Protein AF-A0A915LWW1-F1 (afdb_monomer)

pLDDT: mean 77.52, std 19.39, range [26.08, 96.0]

Mean predicted aligned error: 10.16 Å

Structure (mmCIF, N/CA/C/O backbone):
data_AF-A0A915LWW1-F1
#
_entry.id   AF-A0A915LWW1-F1
#
loop_
_atom_site.group_PDB
_atom_site.id
_atom_site.type_symbol
_atom_site.label_atom_id
_atom_site.label_alt_id
_atom_site.label_comp_id
_atom_site.label_asym_id
_atom_site.label_entity_id
_atom_site.label_seq_id
_atom_site.pdbx_PDB_ins_code
_atom_site.Cartn_x
_atom_site.Cartn_y
_atom_site.Cartn_z
_atom_site.occupancy
_atom_site.B_iso_or_equiv
_atom_site.auth_seq_id
_atom_site.auth_comp_id
_atom_site.auth_asym_id
_atom_site.auth_atom_id
_atom_site.pdbx_PDB_model_num
ATOM 1 N N . MET A 1 1 ? -1.089 -20.521 16.743 1.00 33.44 1 MET A N 1
ATOM 2 C CA . MET A 1 1 ? -0.998 -19.462 17.767 1.00 33.44 1 MET A CA 1
ATOM 3 C C . MET A 1 1 ? -1.539 -18.206 17.113 1.00 33.44 1 MET A C 1
ATOM 5 O O . MET A 1 1 ? -0.898 -17.699 16.207 1.00 33.44 1 MET A O 1
ATOM 9 N N . VAL A 1 2 ? -2.780 -17.829 17.418 1.00 28.39 2 VAL A N 1
ATOM 10 C CA . VAL A 1 2 ? -3.423 -16.658 16.800 1.00 28.39 2 VAL A CA 1
ATOM 11 C C . VAL A 1 2 ? -2.818 -15.419 17.468 1.00 28.39 2 VAL A C 1
ATOM 13 O O . VAL A 1 2 ? -2.849 -15.368 18.699 1.00 28.39 2 VAL A O 1
ATOM 16 N N . PRO A 1 3 ? -2.210 -14.471 16.736 1.00 30.09 3 PRO A N 1
ATOM 17 C CA . PRO A 1 3 ? -1.713 -13.249 17.350 1.00 30.09 3 PRO A CA 1
ATOM 18 C C . PRO A 1 3 ? -2.908 -12.459 17.894 1.00 30.09 3 PRO A C 1
ATOM 20 O O . PRO A 1 3 ? -3.829 -12.104 17.164 1.00 30.09 3 PRO A O 1
ATOM 23 N N . THR A 1 4 ? -2.923 -12.234 19.204 1.00 26.08 4 THR A N 1
ATOM 24 C CA . THR A 1 4 ? -3.886 -11.362 19.879 1.00 26.08 4 THR A CA 1
ATOM 25 C C . THR A 1 4 ? -3.586 -9.915 19.498 1.00 26.08 4 THR A C 1
ATOM 27 O O . THR A 1 4 ? -2.636 -9.329 20.013 1.00 26.08 4 THR A O 1
ATOM 30 N N . SER A 1 5 ? -4.371 -9.335 18.590 1.00 29.48 5 SER A N 1
ATOM 31 C CA . SER A 1 5 ? -4.323 -7.907 18.269 1.00 29.48 5 SER A CA 1
ATOM 32 C C . SER A 1 5 ? -4.983 -7.107 19.397 1.00 29.48 5 SER A C 1
ATOM 34 O O . SER A 1 5 ? -6.207 -7.086 19.522 1.00 29.48 5 SER A O 1
ATOM 36 N N . SER A 1 6 ? -4.178 -6.480 20.251 1.00 30.23 6 SER A N 1
ATOM 37 C CA . SER A 1 6 ? -4.642 -5.535 21.266 1.00 30.23 6 SER A CA 1
ATOM 38 C C . SER A 1 6 ? -4.886 -4.163 20.633 1.00 30.23 6 SER A C 1
ATOM 40 O O . SER A 1 6 ? -3.951 -3.477 20.228 1.00 30.23 6 SER A O 1
ATOM 42 N N . ILE A 1 7 ? -6.153 -3.750 20.568 1.00 38.62 7 ILE A N 1
ATOM 43 C CA . ILE A 1 7 ? -6.534 -2.368 20.260 1.00 38.62 7 ILE A CA 1
ATOM 44 C C . ILE A 1 7 ? -6.311 -1.565 21.548 1.00 38.62 7 ILE A C 1
ATOM 46 O O . ILE A 1 7 ? -7.071 -1.699 22.505 1.00 38.62 7 ILE A O 1
ATOM 50 N N . ALA A 1 8 ? -5.222 -0.801 21.617 1.00 38.81 8 ALA A N 1
ATOM 51 C CA . ALA A 1 8 ? -4.915 0.055 22.760 1.00 38.81 8 ALA A CA 1
ATOM 52 C C . ALA A 1 8 ? -5.380 1.490 22.470 1.00 38.81 8 ALA A C 1
ATOM 54 O O . ALA A 1 8 ? -4.883 2.116 21.536 1.00 38.81 8 ALA A O 1
ATOM 55 N N . ALA A 1 9 ? -6.313 2.006 23.273 1.00 38.91 9 ALA A N 1
ATOM 56 C CA . ALA A 1 9 ? -6.675 3.421 23.272 1.00 38.91 9 ALA A CA 1
ATOM 57 C C . ALA A 1 9 ? -5.633 4.227 24.083 1.00 38.91 9 ALA A C 1
ATOM 59 O O . ALA A 1 9 ? -5.306 3.836 25.205 1.00 38.91 9 ALA A O 1
ATOM 60 N N . ASN A 1 10 ? -5.067 5.309 23.532 1.00 43.41 10 ASN A N 1
ATOM 61 C CA . ASN A 1 10 ? -4.134 6.198 24.249 1.00 43.41 10 ASN A CA 1
ATOM 62 C C . ASN A 1 10 ? -4.917 7.194 25.120 1.00 43.41 10 ASN A C 1
ATOM 64 O O . ASN A 1 10 ? -5.886 7.785 24.659 1.00 43.41 10 ASN A O 1
ATOM 68 N N . ASN A 1 11 ? -4.447 7.417 26.349 1.00 42.50 11 ASN A N 1
ATOM 69 C CA . ASN A 1 11 ? -5.034 8.319 27.344 1.00 42.50 11 ASN A CA 1
ATOM 70 C C . ASN A 1 11 ? -4.162 9.577 27.559 1.00 42.50 11 ASN A C 1
ATOM 72 O O . ASN A 1 11 ? -3.912 9.955 28.703 1.00 42.50 11 ASN A O 1
ATOM 76 N N . ASN A 1 12 ? -3.641 10.200 26.495 1.00 41.91 12 ASN A N 1
ATOM 77 C CA . ASN A 1 12 ? -2.804 11.401 26.623 1.00 41.91 12 ASN A CA 1
ATOM 78 C C . ASN A 1 12 ? -3.661 12.690 26.555 1.00 41.91 12 ASN A C 1
ATOM 80 O O . ASN A 1 12 ? -4.297 12.914 25.526 1.00 41.91 12 ASN A O 1
ATOM 84 N N . PRO A 1 13 ? -3.694 13.539 27.604 1.00 39.91 13 PRO A N 1
ATOM 85 C CA . PRO A 1 13 ? -4.627 14.671 27.722 1.00 39.91 13 PRO A CA 1
ATOM 86 C C . PRO A 1 13 ? -4.338 15.890 26.823 1.00 39.91 13 PRO A C 1
ATOM 88 O O . PRO A 1 13 ? -5.092 16.857 26.887 1.00 39.91 13 PRO A O 1
ATOM 91 N N . GLU A 1 14 ? -3.278 15.871 26.008 1.00 44.19 14 GLU A N 1
ATOM 92 C CA . GLU A 1 14 ? -2.860 17.015 25.170 1.00 44.19 14 GLU A CA 1
ATOM 93 C C . GLU A 1 14 ? -3.226 16.889 23.680 1.00 44.19 14 GLU A C 1
ATOM 95 O O . GLU A 1 14 ? -3.037 17.839 22.925 1.00 44.19 14 GLU A O 1
ATOM 100 N N . ASN A 1 15 ? -3.784 15.754 23.246 1.00 49.12 15 ASN A N 1
ATOM 101 C CA . ASN A 1 15 ? -4.353 15.637 21.903 1.00 49.12 15 ASN A CA 1
ATOM 102 C C . ASN A 1 15 ? -5.793 16.156 21.922 1.00 49.12 15 ASN A C 1
ATOM 104 O O . ASN A 1 15 ? -6.583 15.727 22.767 1.00 49.12 15 ASN A O 1
ATOM 108 N N . GLU A 1 16 ? -6.147 17.044 20.983 1.00 51.91 16 GLU A N 1
ATOM 109 C CA . GLU A 1 16 ? -7.550 17.294 20.637 1.00 51.91 16 GLU A CA 1
ATOM 110 C C . GLU A 1 16 ? -8.251 15.937 20.538 1.00 51.91 16 GLU A C 1
ATOM 112 O O . GLU A 1 16 ? -7.826 15.067 19.774 1.00 51.91 16 GLU A O 1
ATOM 117 N N . GLN A 1 17 ? -9.261 15.716 21.384 1.00 59.09 17 GLN A N 1
ATOM 118 C CA . GLN A 1 17 ? -10.021 14.474 21.357 1.00 59.09 17 GLN A CA 1
ATOM 119 C C . GLN A 1 17 ? -10.563 14.299 19.943 1.00 59.09 17 GLN A C 1
ATOM 121 O O . GLN A 1 17 ? -11.347 15.126 19.473 1.00 59.09 17 GLN A O 1
ATOM 126 N N . LEU A 1 18 ? -10.117 13.240 19.267 1.00 65.69 18 LEU A N 1
ATOM 127 C CA . LEU A 1 18 ? -10.650 12.873 17.967 1.00 65.69 18 LEU A CA 1
ATOM 128 C C . LEU A 1 18 ? -12.161 12.751 18.082 1.00 65.69 18 LEU A C 1
ATOM 130 O O . LEU A 1 18 ? -12.685 12.190 19.050 1.00 65.69 18 LEU A O 1
ATOM 134 N N . SER A 1 19 ? -12.875 13.272 17.089 1.00 78.50 19 SER A N 1
ATOM 135 C CA . SER A 1 19 ? -14.301 13.001 17.029 1.00 78.50 19 SER A CA 1
ATOM 136 C C . SER A 1 19 ? -14.507 11.493 16.847 1.00 78.50 19 SER A C 1
ATOM 138 O O . SER A 1 19 ? -13.698 10.817 16.209 1.00 78.50 19 SER A O 1
ATOM 140 N N . GLN A 1 20 ? -15.618 10.952 17.353 1.00 79.94 20 GLN A N 1
ATOM 141 C CA . GLN A 1 20 ? -15.955 9.535 17.146 1.00 79.94 20 GLN A CA 1
ATOM 142 C C . GLN A 1 20 ? -15.958 9.150 15.655 1.00 79.94 20 GLN A C 1
ATOM 144 O O . GLN A 1 20 ? -15.627 8.021 15.300 1.00 79.94 20 GLN A O 1
ATOM 149 N N . ASN A 1 21 ? -16.295 10.099 14.774 1.00 82.75 21 ASN A N 1
ATOM 150 C CA . ASN A 1 21 ? -16.263 9.896 13.328 1.00 82.75 21 ASN A CA 1
ATOM 151 C C . ASN A 1 21 ? -14.828 9.773 12.791 1.00 82.75 21 ASN A C 1
ATOM 153 O O . ASN A 1 21 ? -14.579 8.945 11.915 1.00 82.75 21 ASN A O 1
ATOM 157 N N . ASP A 1 22 ? -13.886 10.556 13.319 1.00 82.56 22 ASP A N 1
ATOM 158 C CA . ASP A 1 22 ? -12.477 10.484 12.922 1.00 82.56 22 ASP A CA 1
ATOM 159 C C . ASP A 1 22 ? -11.821 9.202 13.441 1.00 82.56 22 ASP A C 1
ATOM 161 O O . ASP A 1 22 ? -11.127 8.526 12.683 1.00 82.56 22 ASP A O 1
ATOM 165 N N . GLU A 1 23 ? -12.107 8.795 14.683 1.00 84.31 23 GLU A N 1
ATOM 166 C CA . GLU A 1 23 ? -11.645 7.507 15.223 1.00 84.31 23 GLU A CA 1
ATOM 167 C C . GLU A 1 23 ? -12.155 6.330 14.386 1.00 84.31 23 GLU A C 1
ATOM 169 O O . GLU A 1 23 ? -11.399 5.413 14.048 1.00 84.31 23 GLU A O 1
ATOM 174 N N . MET A 1 24 ? -13.436 6.361 14.011 1.00 87.25 24 MET A N 1
ATOM 175 C CA . MET A 1 24 ? -14.040 5.340 13.161 1.00 87.25 24 MET A CA 1
ATOM 176 C C . MET A 1 24 ? -13.382 5.313 11.780 1.00 87.25 24 MET A C 1
ATOM 178 O O . MET A 1 24 ? -13.051 4.237 11.280 1.00 87.25 24 MET A O 1
ATOM 182 N N . ARG A 1 25 ? -13.136 6.479 11.175 1.00 88.81 25 ARG A N 1
ATOM 183 C CA . ARG A 1 25 ? -12.458 6.562 9.879 1.00 88.81 25 ARG A CA 1
ATOM 184 C C . ARG A 1 25 ? -11.043 5.993 9.936 1.00 88.81 25 ARG A C 1
ATOM 186 O O . ARG A 1 25 ? -10.717 5.147 9.108 1.00 88.81 25 ARG A O 1
ATOM 193 N N . VAL A 1 26 ? -10.239 6.399 10.920 1.00 89.25 26 VAL A N 1
ATOM 194 C CA . VAL A 1 26 ? -8.880 5.868 11.124 1.00 89.25 26 VAL A CA 1
ATOM 195 C C . VAL A 1 26 ? -8.929 4.355 11.330 1.00 89.25 26 VAL A C 1
ATOM 197 O O . VAL A 1 26 ? -8.147 3.620 10.737 1.00 89.25 26 VAL A O 1
ATOM 200 N N . SER A 1 27 ? -9.908 3.858 12.088 1.00 90.38 27 SER A N 1
ATOM 201 C CA . SER A 1 27 ? -10.100 2.417 12.281 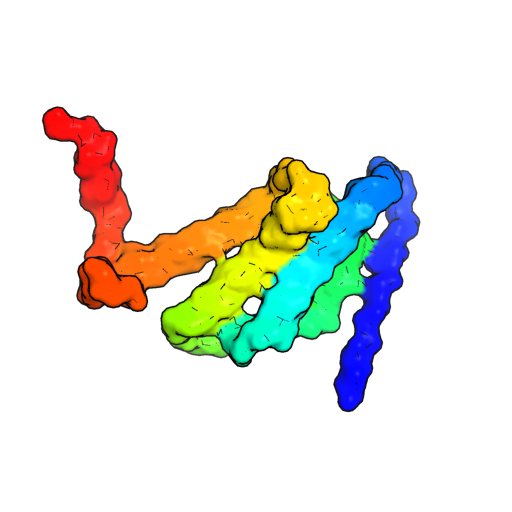1.00 90.38 27 SER A CA 1
ATOM 202 C C . SER A 1 27 ? -10.317 1.680 10.959 1.00 90.38 27 SER A C 1
ATOM 204 O O . SER A 1 27 ? -9.681 0.655 10.714 1.00 90.38 27 SER A O 1
ATOM 206 N N . TYR A 1 28 ? -11.183 2.200 10.086 1.00 92.50 28 TYR A N 1
ATOM 207 C CA . TYR A 1 28 ? -11.413 1.613 8.766 1.00 92.50 28 TYR A CA 1
ATOM 208 C C . TYR A 1 28 ? -10.179 1.694 7.867 1.00 92.50 28 TYR A C 1
ATOM 210 O O . TYR A 1 28 ? -9.878 0.726 7.168 1.00 92.50 28 TYR A O 1
ATOM 218 N N . HIS A 1 29 ? -9.454 2.809 7.918 1.00 92.38 29 HIS A N 1
ATOM 219 C CA . HIS A 1 29 ? -8.222 3.013 7.167 1.00 92.38 29 HIS A CA 1
ATOM 220 C C . HIS A 1 29 ? -7.166 1.954 7.525 1.00 92.38 29 HIS A C 1
ATOM 222 O O . HIS A 1 29 ? -6.694 1.216 6.658 1.00 92.38 29 HIS A O 1
ATOM 228 N N . GLU A 1 30 ? -6.874 1.791 8.817 1.00 92.44 30 GLU A N 1
ATOM 229 C CA . GLU A 1 30 ? -5.918 0.793 9.303 1.00 92.44 30 GLU A CA 1
ATOM 230 C C . GLU A 1 30 ? -6.378 -0.643 8.999 1.00 92.44 30 GLU A C 1
ATOM 232 O O . GLU A 1 30 ? -5.582 -1.491 8.590 1.00 92.44 30 GLU A O 1
ATOM 237 N N . CYS A 1 31 ? -7.684 -0.922 9.111 1.00 93.06 31 CYS A N 1
ATOM 238 C CA . CYS A 1 31 ? -8.247 -2.207 8.687 1.00 93.06 31 CYS A CA 1
ATOM 239 C C . CYS A 1 31 ? -8.000 -2.484 7.198 1.00 93.06 31 CYS A C 1
ATOM 241 O O . CYS A 1 31 ? -7.749 -3.633 6.832 1.00 93.06 31 CYS A O 1
ATOM 243 N N . GLY A 1 32 ? -8.052 -1.460 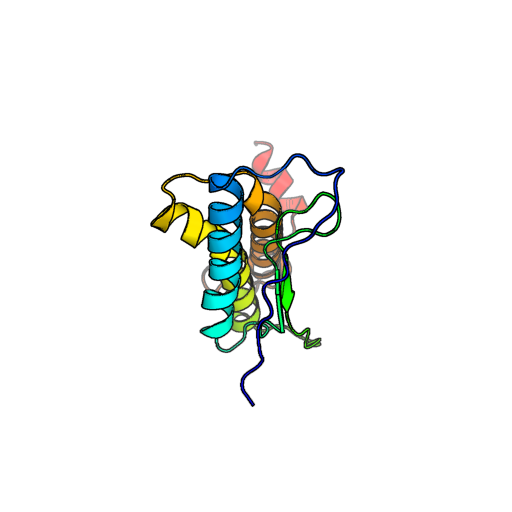6.343 1.00 94.00 32 GLY A N 1
ATOM 244 C CA . GLY A 1 32 ? -7.794 -1.584 4.911 1.00 94.00 32 GLY A CA 1
ATOM 245 C C . GLY A 1 32 ? -6.392 -2.105 4.619 1.00 94.00 32 GLY A C 1
ATOM 246 O O . GLY A 1 32 ? -6.242 -3.086 3.889 1.00 94.00 32 GLY A O 1
ATOM 247 N N . HIS A 1 33 ? -5.374 -1.517 5.249 1.00 93.25 33 HIS A N 1
ATOM 248 C CA . HIS A 1 33 ? -4.000 -2.010 5.140 1.00 93.25 33 HIS A CA 1
ATOM 249 C C . HIS A 1 33 ? -3.864 -3.455 5.625 1.00 93.25 33 HIS A C 1
ATOM 251 O O . HIS A 1 33 ? -3.280 -4.292 4.939 1.00 93.25 33 HIS A O 1
ATOM 257 N N . VAL A 1 34 ? -4.425 -3.764 6.797 1.00 93.94 34 VAL A N 1
ATOM 258 C CA . VAL A 1 34 ? -4.320 -5.095 7.410 1.00 93.94 34 VAL A CA 1
ATOM 259 C C . VAL A 1 34 ? -4.975 -6.163 6.542 1.00 93.94 34 VAL A C 1
ATOM 261 O O . VAL A 1 34 ? -4.359 -7.196 6.290 1.00 93.94 34 VAL A O 1
ATOM 264 N N . ILE A 1 35 ? -6.206 -5.930 6.078 1.00 94.38 35 ILE A N 1
ATOM 265 C CA . ILE A 1 35 ? -6.952 -6.905 5.277 1.00 94.38 35 ILE A CA 1
ATOM 266 C C . ILE A 1 35 ? -6.211 -7.174 3.972 1.00 94.38 35 ILE A C 1
ATOM 268 O O . ILE A 1 35 ? -5.979 -8.334 3.641 1.00 94.38 35 ILE A O 1
ATOM 272 N N . VAL A 1 36 ? -5.801 -6.129 3.249 1.00 94.88 36 VAL A N 1
ATOM 273 C CA . VAL A 1 36 ? -5.103 -6.309 1.972 1.00 94.88 36 VAL A CA 1
ATOM 274 C C . VAL A 1 36 ? -3.792 -7.071 2.181 1.00 94.88 36 VAL A C 1
ATOM 276 O O . VAL A 1 36 ? -3.592 -8.105 1.547 1.00 94.88 36 VAL A O 1
ATOM 279 N N . SER A 1 37 ? -2.956 -6.656 3.137 1.00 92.81 37 SER A N 1
ATOM 280 C CA . SER A 1 37 ? -1.702 -7.358 3.442 1.00 92.81 37 SER A CA 1
ATOM 281 C C . SER A 1 37 ? -1.902 -8.802 3.898 1.00 92.81 37 SER A C 1
ATOM 283 O O . SER A 1 37 ? -1.063 -9.649 3.619 1.00 92.81 37 SER A O 1
ATOM 285 N N . TRP A 1 38 ? -3.001 -9.111 4.590 1.00 91.56 38 TRP A N 1
ATOM 286 C CA . TRP A 1 38 ? -3.280 -10.469 5.060 1.00 91.56 38 TRP A CA 1
ATOM 287 C C . TRP A 1 38 ? -3.619 -11.444 3.925 1.00 91.56 38 TRP A C 1
ATOM 289 O O . TRP A 1 38 ? -3.308 -12.631 4.013 1.00 91.56 38 TRP A O 1
ATOM 299 N N . TYR A 1 39 ? -4.280 -10.962 2.870 1.00 93.19 39 TYR A N 1
ATOM 300 C CA . TYR A 1 39 ? -4.689 -11.797 1.737 1.00 93.19 39 TYR A CA 1
ATOM 301 C C . TYR A 1 39 ? -3.611 -11.937 0.659 1.00 93.19 39 TYR A C 1
ATOM 303 O O . TYR A 1 39 ? -3.638 -12.902 -0.109 1.00 93.19 39 TYR A O 1
ATOM 311 N N . LEU A 1 40 ? -2.681 -10.987 0.576 1.00 93.31 40 LEU A N 1
ATOM 312 C CA . LEU A 1 40 ? -1.624 -10.999 -0.425 1.00 93.31 40 LEU A CA 1
ATOM 313 C C . LEU A 1 40 ? -0.503 -11.961 -0.037 1.00 93.31 40 LEU A C 1
ATOM 315 O O . LEU A 1 40 ? -0.048 -12.013 1.102 1.00 93.31 40 LEU A O 1
ATOM 319 N N . LYS A 1 41 ? -0.039 -12.735 -1.018 1.00 90.25 41 LYS A N 1
ATOM 320 C CA . LYS A 1 41 ? 0.942 -13.802 -0.795 1.00 90.25 41 LYS A CA 1
ATOM 321 C C . LYS A 1 41 ? 2.321 -13.256 -0.435 1.00 90.25 41 LYS A C 1
ATOM 323 O O . LYS A 1 41 ? 3.043 -13.909 0.317 1.00 90.25 41 LYS A O 1
ATOM 328 N N . ASN A 1 42 ? 2.701 -12.125 -1.027 1.00 89.44 42 ASN A N 1
ATOM 329 C CA . ASN A 1 42 ? 4.048 -11.577 -0.916 1.00 89.44 42 ASN A CA 1
ATOM 330 C C . ASN A 1 42 ? 4.103 -10.286 -0.086 1.00 89.44 42 ASN A C 1
ATOM 332 O O . ASN A 1 42 ? 5.172 -9.692 0.029 1.00 89.44 42 ASN A O 1
ATOM 336 N N . ALA A 1 43 ? 2.971 -9.844 0.470 1.00 86.62 43 ALA A N 1
ATOM 337 C CA . ALA A 1 43 ? 2.933 -8.685 1.347 1.00 86.62 43 ALA A CA 1
ATOM 338 C C . ALA A 1 43 ? 3.523 -9.012 2.724 1.00 86.62 43 ALA A C 1
ATOM 340 O O . ALA A 1 43 ? 3.462 -10.145 3.210 1.00 86.62 43 ALA A O 1
ATOM 341 N N . ASP A 1 44 ? 4.066 -7.986 3.375 1.00 85.62 44 ASP A N 1
ATOM 342 C CA . ASP A 1 44 ? 4.554 -8.112 4.739 1.00 85.62 44 ASP A CA 1
ATOM 343 C C . ASP A 1 44 ? 3.380 -8.382 5.698 1.00 85.62 44 ASP A C 1
ATOM 345 O O . ASP A 1 44 ? 2.348 -7.704 5.671 1.00 85.62 44 ASP A O 1
ATOM 349 N N . ALA A 1 45 ? 3.538 -9.367 6.586 1.00 84.56 45 ALA A N 1
ATOM 350 C CA . ALA A 1 45 ? 2.488 -9.731 7.531 1.00 84.56 45 ALA A CA 1
ATOM 351 C C . ALA A 1 45 ? 2.302 -8.635 8.601 1.00 84.56 45 ALA A C 1
ATOM 353 O O . ALA A 1 45 ? 3.290 -8.199 9.210 1.00 84.56 45 ALA A O 1
ATOM 354 N N . PRO A 1 46 ? 1.060 -8.201 8.891 1.00 86.31 46 PRO A N 1
ATOM 355 C CA . PRO A 1 46 ? 0.800 -7.235 9.952 1.00 86.31 46 PRO A CA 1
ATOM 356 C C . PRO A 1 46 ? 1.120 -7.854 11.320 1.00 86.31 46 PRO A C 1
ATOM 358 O O . PRO A 1 46 ? 0.692 -8.961 11.642 1.00 86.31 46 PRO A O 1
ATOM 361 N N . THR A 1 47 ? 1.884 -7.130 12.137 1.00 86.31 47 THR A N 1
ATOM 362 C CA . THR A 1 47 ? 2.308 -7.564 13.484 1.00 86.31 47 THR A CA 1
ATOM 363 C C . THR A 1 47 ? 1.586 -6.811 14.591 1.00 86.31 47 THR A C 1
ATOM 365 O O . THR A 1 47 ? 1.292 -7.381 15.641 1.00 86.31 47 THR A O 1
ATOM 368 N N . LYS A 1 48 ? 1.278 -5.534 14.358 1.00 84.44 48 LYS A N 1
ATOM 369 C CA . LYS A 1 48 ? 0.548 -4.676 15.289 1.00 84.44 48 LYS A CA 1
ATOM 370 C C . LYS A 1 48 ? -0.271 -3.666 14.501 1.00 84.44 48 LYS A C 1
ATOM 372 O O . LYS A 1 48 ? 0.241 -3.079 13.557 1.00 84.44 48 LYS A O 1
ATOM 377 N N . VAL A 1 49 ? -1.505 -3.438 14.928 1.00 86.12 49 VAL A N 1
ATOM 378 C CA . VAL A 1 49 ? -2.363 -2.362 14.428 1.00 86.12 49 VAL A CA 1
ATOM 379 C C . VAL A 1 49 ? -2.846 -1.539 15.616 1.00 86.12 49 VAL A C 1
ATOM 381 O O . VAL A 1 49 ? -3.246 -2.097 16.638 1.00 86.12 49 VAL A O 1
ATOM 384 N N . THR A 1 50 ? -2.757 -0.219 15.513 1.00 82.38 50 THR A N 1
ATOM 385 C CA . THR A 1 50 ? -3.298 0.715 16.502 1.00 82.38 50 THR A CA 1
ATOM 386 C C . THR A 1 50 ? -4.030 1.828 15.780 1.00 82.38 50 THR A C 1
ATOM 388 O O . THR A 1 50 ? -3.548 2.328 14.774 1.00 82.38 50 THR A O 1
ATOM 391 N N . ILE A 1 51 ? -5.186 2.221 16.302 1.00 79.44 51 ILE A N 1
ATOM 392 C CA . ILE A 1 51 ? -5.913 3.409 15.833 1.00 79.44 51 ILE A CA 1
ATOM 393 C C . ILE A 1 51 ? -5.441 4.656 16.565 1.00 79.44 51 ILE A C 1
ATOM 395 O O . ILE A 1 51 ? -5.707 5.775 16.137 1.00 79.44 51 ILE A O 1
ATOM 399 N N . VAL A 1 52 ? -4.713 4.457 17.669 1.00 72.38 52 VAL A N 1
ATOM 400 C CA . VAL A 1 52 ? -4.186 5.561 18.438 1.00 72.38 52 VAL A CA 1
ATOM 401 C C . VAL A 1 52 ? -2.725 5.782 18.134 1.00 72.38 52 VAL A C 1
ATOM 403 O O . VAL A 1 52 ? -1.891 4.875 18.230 1.00 72.38 52 VAL A O 1
ATOM 406 N N . GLY A 1 53 ? -2.481 7.016 17.720 1.00 59.22 53 GLY A N 1
ATOM 407 C CA . GLY A 1 53 ? -1.205 7.534 17.303 1.00 59.22 53 GLY A CA 1
ATOM 408 C C . GLY A 1 53 ? -0.167 7.605 18.404 1.00 59.22 53 GLY A C 1
ATOM 409 O O . GLY A 1 53 ? -0.481 7.730 19.592 1.00 59.22 53 GLY A O 1
ATOM 410 N N . VAL A 1 54 ? 1.085 7.599 17.962 1.00 54.34 54 VAL A N 1
ATOM 411 C CA . VAL A 1 54 ? 2.209 8.166 18.702 1.00 54.34 54 VAL A CA 1
ATOM 412 C C . VAL A 1 54 ? 2.574 9.458 17.963 1.00 54.34 54 VAL A C 1
ATOM 414 O O . VAL A 1 54 ? 2.721 9.435 16.740 1.00 54.34 54 VAL A O 1
ATOM 417 N N . ASP A 1 55 ? 2.668 10.575 18.686 1.00 56.94 55 ASP A N 1
ATOM 418 C CA . ASP A 1 55 ? 2.882 11.930 18.147 1.00 56.94 55 ASP A CA 1
ATOM 419 C C . ASP A 1 55 ? 1.743 12.432 17.219 1.00 56.94 55 ASP A C 1
ATOM 421 O O . ASP A 1 55 ? 0.568 12.221 17.509 1.00 56.94 55 ASP A O 1
ATOM 425 N N . TRP A 1 56 ? 2.081 13.119 16.116 1.00 48.28 56 TRP A N 1
ATOM 426 C CA . TRP A 1 56 ? 1.163 13.781 15.166 1.00 48.28 56 TRP A CA 1
ATOM 427 C C . TRP A 1 56 ? 0.458 12.832 14.181 1.00 48.28 56 TRP A C 1
ATOM 429 O O . TRP A 1 56 ? -0.289 13.284 13.315 1.00 48.28 56 TRP A O 1
ATOM 439 N N . LYS A 1 57 ? 0.741 11.525 14.237 1.00 54.97 57 LYS A N 1
ATOM 440 C CA . LYS A 1 57 ? 0.210 10.540 13.285 1.00 54.97 57 LYS A CA 1
ATOM 441 C C . LYS A 1 57 ? -0.978 9.812 13.885 1.00 54.97 57 LYS A C 1
ATOM 443 O O . LYS A 1 57 ? -0.838 9.173 14.918 1.00 54.97 57 LYS A O 1
ATOM 448 N N . LEU A 1 58 ? -2.120 9.882 13.217 1.00 64.75 58 LEU A N 1
ATOM 449 C CA . LEU A 1 58 ? -3.321 9.124 13.553 1.00 64.75 58 LEU A CA 1
ATOM 450 C C . LEU A 1 58 ? -3.191 7.701 13.007 1.00 64.75 58 LEU A C 1
ATOM 452 O O . LEU A 1 58 ? -2.945 7.549 11.818 1.00 64.75 58 LEU A O 1
ATOM 456 N N . GLY A 1 59 ? -3.349 6.688 13.863 1.00 66.44 59 GLY A N 1
ATOM 457 C CA . GLY A 1 59 ? -3.231 5.279 13.471 1.00 66.44 59 GLY A CA 1
ATOM 458 C C . GLY A 1 59 ? -1.812 4.825 13.082 1.00 66.44 59 GLY A C 1
ATOM 459 O O . GLY A 1 59 ? -0.938 5.621 12.741 1.00 66.44 59 GLY A O 1
ATOM 460 N N . CYS A 1 60 ? -1.532 3.528 13.235 1.00 74.12 60 CYS A N 1
ATOM 461 C CA . CYS A 1 60 ? -0.329 2.897 12.694 1.00 74.12 60 CYS A CA 1
ATOM 462 C C . CYS A 1 60 ? -0.496 1.377 12.576 1.00 74.12 60 CYS A C 1
ATOM 464 O O . CYS A 1 60 ? -0.709 0.677 13.576 1.00 74.12 60 CYS A O 1
ATOM 466 N N . THR A 1 61 ? -0.272 0.854 11.371 1.00 75.75 61 THR A N 1
ATOM 467 C CA . THR A 1 61 ? -0.053 -0.572 11.122 1.00 75.75 61 THR A CA 1
ATOM 468 C C . THR A 1 61 ? 1.440 -0.859 10.976 1.00 75.75 61 THR A C 1
ATOM 470 O O . THR A 1 61 ? 2.132 -0.330 10.110 1.00 75.75 61 THR A O 1
ATOM 473 N N . THR A 1 62 ? 1.959 -1.725 11.844 1.00 79.38 62 THR A N 1
ATOM 474 C CA . THR A 1 62 ? 3.340 -2.211 11.804 1.00 79.38 62 THR A CA 1
ATOM 475 C C . THR A 1 62 ? 3.392 -3.574 11.131 1.00 79.38 62 THR A C 1
ATOM 477 O O . THR A 1 62 ? 2.681 -4.503 11.524 1.00 79.38 62 THR A O 1
ATOM 480 N N . PHE A 1 63 ? 4.294 -3.723 10.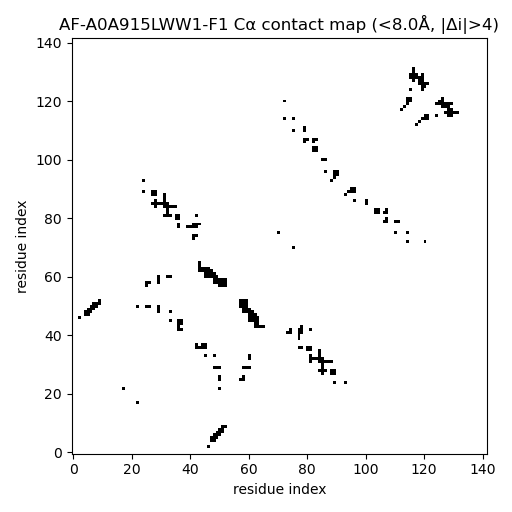169 1.00 79.88 63 PHE A N 1
ATOM 481 C CA . PHE A 1 63 ? 4.500 -4.959 9.423 1.00 79.88 63 PHE A CA 1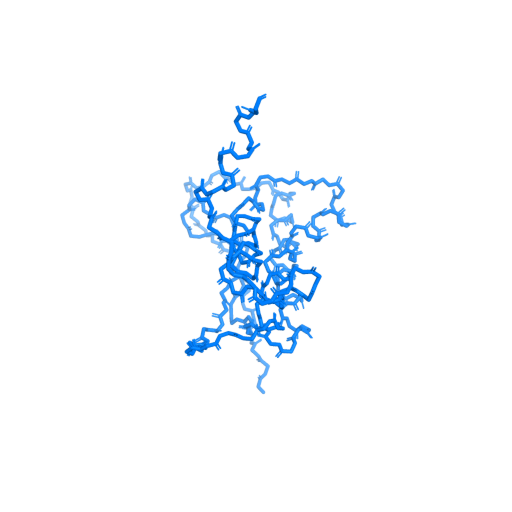
ATOM 482 C C . PHE A 1 63 ? 5.805 -5.651 9.823 1.00 79.88 63 PHE A C 1
ATOM 484 O O . PHE A 1 63 ? 6.748 -5.009 10.288 1.00 79.88 63 PHE A O 1
ATOM 491 N N . SER A 1 64 ? 5.858 -6.972 9.655 1.00 77.12 64 SER A N 1
ATOM 492 C CA . SER A 1 64 ? 7.099 -7.732 9.795 1.00 77.12 64 SER A CA 1
ATOM 493 C C . SER A 1 64 ? 8.016 -7.414 8.618 1.00 77.12 64 SER A C 1
ATOM 495 O O . SER A 1 64 ? 7.640 -7.645 7.477 1.00 77.12 64 SER A O 1
ATOM 497 N N . THR A 1 65 ? 9.210 -6.885 8.874 1.00 65.25 65 THR A N 1
ATOM 498 C CA . THR A 1 65 ? 10.159 -6.555 7.809 1.00 65.25 65 THR A CA 1
ATOM 499 C C . THR A 1 65 ? 11.059 -7.750 7.513 1.00 65.25 65 THR A C 1
ATOM 501 O O . THR A 1 65 ? 12.037 -8.010 8.216 1.00 65.25 65 THR A O 1
ATOM 504 N N . TYR A 1 66 ? 10.771 -8.476 6.433 1.00 63.88 66 TYR A N 1
ATOM 505 C CA . TYR A 1 66 ? 11.767 -9.366 5.842 1.00 63.88 66 TYR A CA 1
ATOM 506 C C . TYR A 1 66 ? 12.604 -8.559 4.853 1.00 63.88 66 TYR A C 1
ATOM 508 O O . TYR A 1 66 ? 12.142 -8.169 3.784 1.00 63.88 66 TYR A O 1
ATOM 516 N N . ALA A 1 67 ? 13.855 -8.277 5.217 1.00 60.78 67 ALA A N 1
ATOM 517 C CA . ALA A 1 67 ? 14.782 -7.597 4.322 1.00 60.78 67 ALA A CA 1
ATOM 518 C C . ALA A 1 67 ? 15.173 -8.542 3.175 1.00 60.78 67 ALA A C 1
ATOM 520 O O . ALA A 1 67 ? 16.137 -9.304 3.281 1.00 60.78 67 ALA A O 1
ATOM 521 N N . SER A 1 68 ? 14.420 -8.508 2.074 1.00 64.81 68 SER A N 1
ATOM 522 C CA . SER A 1 68 ? 14.868 -9.139 0.838 1.00 64.81 68 SER A CA 1
ATOM 523 C C . SER A 1 68 ? 15.999 -8.318 0.224 1.00 64.81 68 SER A C 1
ATOM 525 O O . SER A 1 68 ? 15.944 -7.089 0.163 1.00 64.81 68 SER A O 1
ATOM 527 N N . LYS A 1 69 ? 17.038 -9.003 -0.260 1.00 69.00 69 LYS A N 1
ATOM 528 C CA . LYS A 1 69 ? 18.141 -8.365 -0.993 1.00 69.00 69 LYS A CA 1
ATOM 529 C C . LYS A 1 69 ? 17.718 -7.936 -2.405 1.00 69.00 69 LYS A C 1
ATOM 531 O O . LYS A 1 69 ? 18.348 -7.054 -2.979 1.00 69.00 69 LYS A O 1
ATOM 536 N N . PHE A 1 70 ? 16.671 -8.558 -2.951 1.00 83.19 70 PHE A N 1
ATOM 537 C CA . PHE A 1 70 ? 16.146 -8.305 -4.292 1.00 83.19 70 PHE A CA 1
ATOM 538 C C . PHE A 1 70 ? 14.623 -8.423 -4.287 1.00 83.19 70 PHE A C 1
ATOM 540 O O . PHE A 1 70 ? 14.092 -9.393 -3.751 1.00 83.19 70 PHE A O 1
ATOM 547 N N . TRP A 1 71 ? 13.939 -7.468 -4.907 1.00 87.69 71 TRP A N 1
ATOM 548 C CA . TRP A 1 71 ? 12.482 -7.467 -5.010 1.00 87.69 71 TRP A CA 1
ATOM 549 C C . TRP A 1 71 ? 12.031 -8.019 -6.361 1.00 87.69 71 TRP A C 1
ATOM 551 O O . TRP A 1 71 ? 12.605 -7.679 -7.399 1.00 87.69 71 TRP A O 1
ATOM 561 N N . LYS A 1 72 ? 11.003 -8.866 -6.349 1.00 91.62 72 LYS A N 1
ATOM 562 C CA . LYS A 1 72 ? 10.272 -9.283 -7.554 1.00 91.62 72 LYS A CA 1
ATOM 563 C C . LYS A 1 72 ? 9.152 -8.299 -7.874 1.00 91.62 72 LYS A C 1
ATOM 565 O O . LYS A 1 72 ? 8.657 -7.602 -6.990 1.00 91.62 72 LYS A O 1
ATOM 570 N N . PHE A 1 73 ? 8.702 -8.308 -9.128 1.00 92.38 73 PHE A N 1
ATOM 571 C CA . PHE A 1 73 ? 7.577 -7.487 -9.575 1.00 92.38 73 PHE A CA 1
ATOM 572 C C . PHE A 1 73 ? 6.326 -7.719 -8.714 1.00 92.38 73 PHE A C 1
ATOM 574 O O . PHE A 1 73 ? 5.715 -6.764 -8.246 1.00 92.38 73 PHE A O 1
ATOM 581 N N . GLU A 1 74 ? 5.984 -8.980 -8.444 1.00 93.69 74 GLU A N 1
ATOM 582 C CA . GLU A 1 74 ? 4.803 -9.347 -7.660 1.00 93.69 74 GLU A CA 1
ATOM 583 C C . GLU A 1 74 ? 4.918 -8.913 -6.192 1.00 93.69 74 GLU A C 1
ATOM 585 O O . GLU A 1 74 ? 3.928 -8.508 -5.596 1.00 93.69 74 GLU A O 1
ATOM 590 N N . GLU A 1 75 ? 6.124 -8.940 -5.615 1.00 92.56 75 GLU A N 1
ATOM 591 C CA . GLU A 1 75 ? 6.375 -8.471 -4.244 1.00 92.56 75 GLU A CA 1
ATOM 592 C C . GLU A 1 75 ? 6.181 -6.951 -4.135 1.00 92.56 75 GLU A C 1
ATOM 594 O O . GLU A 1 75 ? 5.540 -6.463 -3.205 1.00 92.56 75 GLU A O 1
ATOM 599 N N . MET A 1 76 ? 6.692 -6.190 -5.108 1.00 92.88 76 MET A N 1
ATOM 600 C CA . MET A 1 76 ? 6.510 -4.735 -5.156 1.00 92.88 76 MET A CA 1
ATOM 601 C C . MET A 1 76 ? 5.051 -4.353 -5.425 1.00 92.88 76 MET A C 1
ATOM 603 O O . MET A 1 76 ? 4.546 -3.404 -4.824 1.00 92.88 76 MET A O 1
ATOM 607 N N . LEU A 1 77 ? 4.363 -5.103 -6.289 1.00 94.94 77 LEU A N 1
ATOM 608 C CA . LEU A 1 77 ? 2.947 -4.898 -6.579 1.00 94.94 77 LEU A CA 1
ATOM 609 C C . LEU A 1 77 ? 2.075 -5.180 -5.349 1.00 94.94 77 LEU A C 1
ATOM 611 O O . LEU A 1 77 ? 1.219 -4.360 -5.017 1.00 94.94 77 LEU A O 1
ATOM 615 N N . ASP A 1 78 ? 2.327 -6.284 -4.642 1.00 95.06 78 ASP A N 1
ATOM 616 C CA . ASP A 1 78 ? 1.615 -6.624 -3.409 1.00 95.06 78 ASP A CA 1
ATOM 617 C C . ASP A 1 78 ? 1.858 -5.557 -2.330 1.00 95.06 78 ASP A C 1
ATOM 619 O O . ASP A 1 78 ? 0.921 -5.097 -1.678 1.00 95.06 78 ASP A O 1
ATOM 623 N N . LYS A 1 79 ? 3.099 -5.073 -2.198 1.00 92.88 79 LYS A N 1
ATOM 624 C CA . LYS A 1 79 ? 3.437 -3.978 -1.279 1.00 92.88 79 LYS A CA 1
ATOM 625 C C . LYS A 1 79 ? 2.696 -2.682 -1.616 1.00 92.88 79 LYS A C 1
ATOM 627 O O . LYS A 1 79 ? 2.202 -2.004 -0.715 1.00 92.88 79 LYS A O 1
ATOM 632 N N . MET A 1 80 ? 2.594 -2.341 -2.899 1.00 95.31 80 MET A N 1
ATOM 633 C CA . MET A 1 80 ? 1.823 -1.184 -3.352 1.00 95.31 80 MET A CA 1
ATOM 634 C C . MET A 1 80 ? 0.328 -1.355 -3.048 1.00 95.31 80 MET A C 1
ATOM 636 O O . MET A 1 80 ? -0.306 -0.424 -2.557 1.00 95.31 80 MET A O 1
ATOM 640 N N . ALA A 1 81 ? -0.233 -2.544 -3.273 1.00 96.00 81 ALA A N 1
ATOM 641 C CA . ALA A 1 81 ? -1.627 -2.836 -2.949 1.00 96.00 81 ALA A CA 1
ATOM 642 C C . ALA A 1 81 ? -1.905 -2.705 -1.441 1.00 96.00 81 ALA A C 1
ATOM 644 O O . ALA A 1 81 ? -2.894 -2.080 -1.057 1.00 96.00 81 ALA A O 1
ATOM 645 N N . SER A 1 82 ? -1.009 -3.207 -0.588 1.00 94.25 82 SER A N 1
ATOM 646 C CA . SER A 1 82 ? -1.078 -3.040 0.868 1.00 94.25 82 SER A CA 1
ATOM 647 C C . SER A 1 82 ? -1.093 -1.574 1.305 1.00 94.25 82 SER A C 1
ATOM 649 O O . SER A 1 82 ? -1.895 -1.204 2.162 1.00 94.25 82 SER A O 1
ATOM 651 N N . LEU A 1 83 ? -0.256 -0.722 0.702 1.00 94.31 83 LEU A N 1
ATOM 652 C CA . LEU A 1 83 ? -0.254 0.725 0.963 1.00 94.31 83 LEU A CA 1
ATOM 653 C C . LEU A 1 83 ? -1.573 1.383 0.538 1.00 94.31 83 LEU A C 1
ATOM 655 O O . LEU A 1 83 ? -2.085 2.253 1.223 1.00 94.31 83 LEU A O 1
ATOM 659 N N . LEU A 1 84 ? -2.178 0.940 -0.560 1.00 95.25 84 LEU A N 1
ATOM 660 C CA . LEU A 1 84 ? -3.424 1.527 -1.060 1.00 95.25 84 LEU A CA 1
ATOM 661 C C . LEU A 1 84 ? -4.688 0.968 -0.382 1.00 95.25 84 LEU A C 1
ATOM 663 O O . LEU A 1 84 ? -5.797 1.405 -0.699 1.00 95.25 84 LEU A O 1
ATOM 667 N N . GLY A 1 85 ? -4.546 0.030 0.561 1.00 94.56 85 GLY A N 1
ATOM 668 C CA . GLY A 1 85 ? -5.664 -0.585 1.277 1.00 94.56 85 GLY A CA 1
ATOM 669 C C . GLY A 1 85 ? -6.502 0.417 2.076 1.00 94.56 85 GLY A C 1
ATOM 670 O O . GLY A 1 85 ? -7.730 0.391 1.975 1.00 94.56 85 GLY A O 1
ATOM 671 N N . GLY A 1 86 ? -5.858 1.330 2.814 1.00 93.12 86 GLY A N 1
ATOM 672 C CA . GLY A 1 86 ? -6.547 2.383 3.571 1.00 93.12 86 GLY A CA 1
ATOM 673 C C . GLY A 1 86 ? -7.360 3.307 2.663 1.00 93.12 86 GLY A C 1
ATOM 674 O O . GLY A 1 86 ? -8.574 3.442 2.831 1.00 93.12 86 GLY A O 1
ATOM 675 N N . TYR A 1 87 ? -6.724 3.825 1.607 1.00 93.62 87 TYR A N 1
ATOM 676 C CA . TYR A 1 87 ? -7.375 4.634 0.569 1.00 93.62 87 TYR A CA 1
ATOM 677 C C . TYR A 1 87 ? -8.592 3.930 -0.056 1.00 93.62 87 TYR A C 1
ATOM 679 O O . TYR A 1 87 ? -9.654 4.533 -0.240 1.00 93.62 87 TYR A O 1
ATOM 687 N N . ALA A 1 88 ? -8.456 2.643 -0.394 1.00 94.19 88 ALA A N 1
ATOM 688 C CA . ALA A 1 88 ? -9.532 1.874 -1.010 1.00 94.19 88 ALA A CA 1
ATOM 689 C C . ALA A 1 88 ? -10.746 1.752 -0.079 1.00 94.19 88 ALA A C 1
ATOM 691 O O . ALA A 1 88 ? -11.879 1.928 -0.528 1.00 94.19 88 ALA A O 1
ATOM 692 N N . VAL A 1 89 ? -10.524 1.495 1.212 1.00 93.81 89 VAL A N 1
ATOM 693 C CA . VAL A 1 89 ? -11.608 1.388 2.195 1.00 93.81 89 VAL A CA 1
ATOM 694 C C . VAL A 1 89 ? -12.298 2.730 2.423 1.00 93.81 89 VAL A C 1
ATOM 696 O O . VAL A 1 89 ? -13.529 2.765 2.430 1.00 93.81 89 VAL A O 1
ATOM 699 N N . GLU A 1 90 ? -11.552 3.833 2.542 1.00 91.38 90 GLU A N 1
ATOM 700 C CA . GLU A 1 90 ? -12.150 5.172 2.661 1.00 91.38 90 GLU A CA 1
ATOM 701 C C . GLU A 1 90 ? -13.077 5.465 1.476 1.00 91.38 90 GLU A C 1
ATOM 703 O O . GLU A 1 90 ? -14.229 5.870 1.645 1.00 91.38 90 GLU A O 1
ATOM 708 N N . LYS A 1 91 ? -12.616 5.164 0.259 1.00 91.81 91 LYS A N 1
ATOM 709 C CA . LYS A 1 91 ? -13.404 5.376 -0.955 1.00 91.81 91 LYS A CA 1
ATOM 710 C C . LYS A 1 91 ? -14.650 4.489 -1.023 1.00 91.81 91 LYS A C 1
ATOM 712 O O . LYS A 1 91 ? -15.694 4.954 -1.474 1.00 91.81 91 LYS A O 1
ATOM 717 N N . LEU A 1 92 ? -14.540 3.223 -0.620 1.00 92.56 92 LEU A N 1
ATOM 718 C CA . LEU A 1 92 ? -15.619 2.237 -0.740 1.00 92.56 92 LEU A CA 1
ATOM 719 C C . LEU A 1 92 ? -16.677 2.361 0.360 1.00 92.56 92 LEU A C 1
ATOM 721 O O . LEU A 1 92 ? -17.860 2.197 0.073 1.00 92.56 92 LEU A O 1
ATOM 725 N N . LEU A 1 93 ? -16.262 2.607 1.604 1.00 89.56 93 LEU A N 1
ATOM 726 C CA . LEU A 1 93 ? -17.149 2.565 2.770 1.00 89.56 93 LEU A CA 1
ATOM 727 C C . LEU A 1 93 ? -17.522 3.949 3.298 1.00 89.56 93 LEU A C 1
ATOM 729 O O . LEU A 1 93 ? -18.609 4.105 3.847 1.00 89.56 93 LEU A O 1
ATOM 733 N N . LEU A 1 94 ? -16.642 4.942 3.147 1.00 87.06 94 LEU A N 1
ATOM 734 C CA . LEU A 1 94 ? -16.825 6.268 3.748 1.00 87.06 94 LEU A CA 1
ATOM 735 C C . LEU A 1 94 ? -17.231 7.335 2.727 1.00 87.06 94 LEU A C 1
ATOM 737 O O . LEU A 1 94 ? -17.628 8.431 3.112 1.00 87.06 94 LEU A O 1
ATOM 741 N N . GLY A 1 95 ? -17.167 7.022 1.428 1.00 82.88 95 GLY A N 1
ATOM 742 C CA . GLY A 1 95 ? -17.659 7.887 0.351 1.00 82.88 95 GLY A CA 1
ATOM 743 C C . GLY A 1 95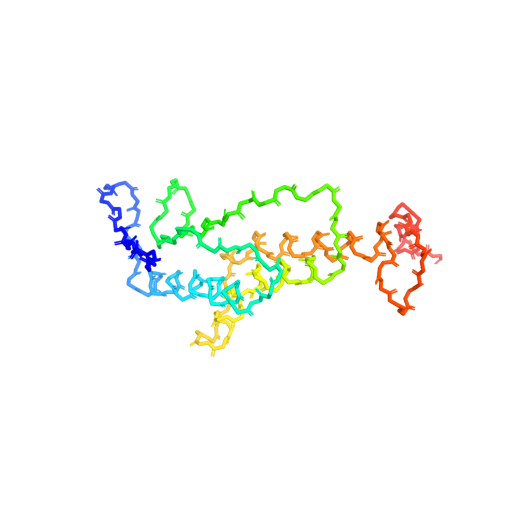 ? -16.904 9.214 0.204 1.00 82.88 95 GLY A C 1
ATOM 744 O O . GLY A 1 95 ? -17.349 10.090 -0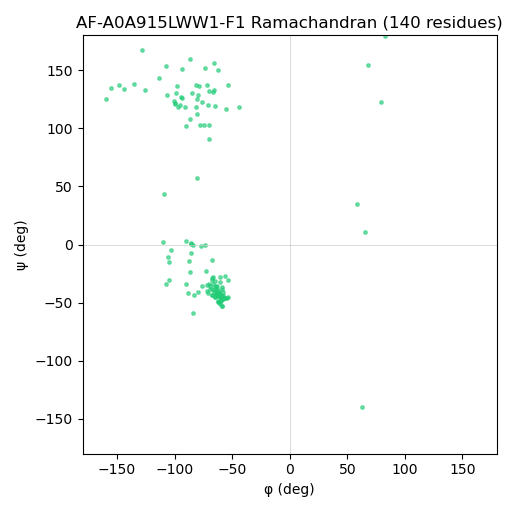.535 1.00 82.88 95 GLY A O 1
ATOM 745 N N . GLY A 1 96 ? -15.767 9.366 0.886 1.00 82.19 96 GLY A N 1
ATOM 746 C CA . GLY A 1 96 ? -14.968 10.582 0.917 1.00 82.19 96 GLY A CA 1
ATOM 747 C C . GLY A 1 96 ? -13.517 10.264 1.251 1.00 82.19 96 GLY A C 1
ATOM 748 O O . GLY A 1 96 ? -13.239 9.477 2.151 1.00 82.19 96 GLY A O 1
ATOM 749 N N . LEU A 1 97 ? -12.607 10.869 0.493 1.00 85.00 97 LEU A N 1
ATOM 750 C CA . LEU A 1 97 ? -11.166 10.737 0.678 1.00 85.00 97 LEU A CA 1
ATOM 751 C C . LEU A 1 97 ? -10.643 11.856 1.557 1.00 85.00 97 LEU A C 1
ATOM 753 O O . LEU A 1 97 ? -11.162 12.974 1.512 1.00 85.00 97 LEU A O 1
ATOM 757 N N . THR A 1 98 ? -9.568 11.566 2.279 1.00 83.50 98 THR A N 1
ATOM 758 C CA . THR A 1 98 ? -8.888 12.554 3.114 1.00 83.50 98 THR A CA 1
ATOM 759 C C . THR A 1 98 ? -7.394 12.617 2.846 1.00 83.50 98 THR A C 1
ATOM 761 O O . THR A 1 98 ? -6.823 11.756 2.176 1.00 83.50 98 THR A O 1
ATOM 764 N N . ASP A 1 99 ? -6.755 13.658 3.368 1.00 82.88 99 ASP A N 1
ATOM 765 C CA . ASP A 1 99 ? -5.304 13.845 3.328 1.00 82.88 99 ASP A CA 1
ATOM 766 C C . ASP A 1 99 ? -4.537 12.812 4.171 1.00 82.88 99 ASP A C 1
ATOM 768 O O . ASP A 1 99 ? -3.339 12.627 3.964 1.00 82.88 99 ASP A O 1
ATOM 772 N N . GLY A 1 100 ? -5.225 12.062 5.040 1.00 80.19 100 GLY A N 1
ATOM 773 C CA . GLY A 1 100 ? -4.646 10.972 5.832 1.00 80.19 100 GLY A CA 1
ATOM 774 C C . GLY A 1 100 ? -3.961 9.880 4.999 1.00 80.19 100 GLY A C 1
ATOM 775 O O . GLY A 1 100 ? -2.999 9.284 5.465 1.00 80.19 100 GLY A O 1
ATOM 776 N N . SER A 1 101 ? -4.377 9.679 3.741 1.00 85.25 101 SER A N 1
ATOM 777 C CA . SER A 1 101 ? -3.762 8.702 2.821 1.00 85.25 101 SER A CA 1
ATOM 778 C C . SER A 1 101 ? -2.538 9.241 2.056 1.00 85.25 101 SER A C 1
ATOM 780 O O . SER A 1 101 ? -1.982 8.535 1.213 1.00 85.25 101 SER A O 1
ATOM 782 N N . ALA A 1 102 ? -2.123 10.498 2.264 1.00 88.38 102 ALA A N 1
ATOM 783 C CA . ALA A 1 102 ? -1.111 11.150 1.422 1.00 88.38 102 ALA A CA 1
ATOM 784 C C . ALA A 1 102 ? 0.253 10.438 1.451 1.00 88.38 102 ALA A C 1
ATOM 786 O O . ALA A 1 102 ? 0.850 10.206 0.402 1.00 88.38 102 ALA A O 1
ATOM 787 N N . ASN A 1 103 ? 0.714 10.033 2.637 1.00 88.81 103 ASN A N 1
ATOM 788 C CA . ASN A 1 103 ? 1.972 9.298 2.809 1.00 88.81 103 ASN A CA 1
ATOM 789 C C . ASN A 1 103 ? 1.945 7.925 2.119 1.00 88.81 103 ASN A C 1
ATOM 791 O O . ASN A 1 103 ? 2.963 7.473 1.598 1.00 88.81 103 ASN A O 1
ATOM 795 N N . ASP A 1 104 ? 0.799 7.248 2.112 1.00 92.44 104 ASP A N 1
ATOM 796 C CA . ASP A 1 104 ? 0.690 5.928 1.486 1.00 92.44 104 ASP A CA 1
ATOM 797 C C . ASP A 1 104 ? 0.636 6.049 -0.033 1.00 92.44 104 ASP A C 1
ATOM 799 O O . ASP A 1 104 ? 1.260 5.256 -0.737 1.00 92.44 104 ASP A O 1
ATOM 803 N N . MET A 1 105 ? -0.021 7.100 -0.535 1.00 92.56 105 MET A N 1
ATOM 804 C CA . MET A 1 105 ? -0.012 7.469 -1.950 1.00 92.56 105 MET A CA 1
ATOM 805 C C . MET A 1 105 ? 1.391 7.837 -2.437 1.00 92.56 105 MET A C 1
ATOM 807 O O . MET A 1 105 ? 1.785 7.401 -3.518 1.00 92.56 105 MET A O 1
ATOM 811 N N . GLU A 1 106 ? 2.155 8.603 -1.656 1.00 93.38 106 GLU A N 1
ATOM 812 C CA . GLU A 1 106 ? 3.545 8.954 -1.970 1.00 93.38 106 GLU A CA 1
ATOM 813 C C . GLU A 1 106 ? 4.404 7.692 -2.119 1.00 93.38 106 GLU A C 1
ATOM 815 O O . GLU A 1 106 ? 4.985 7.462 -3.177 1.00 93.3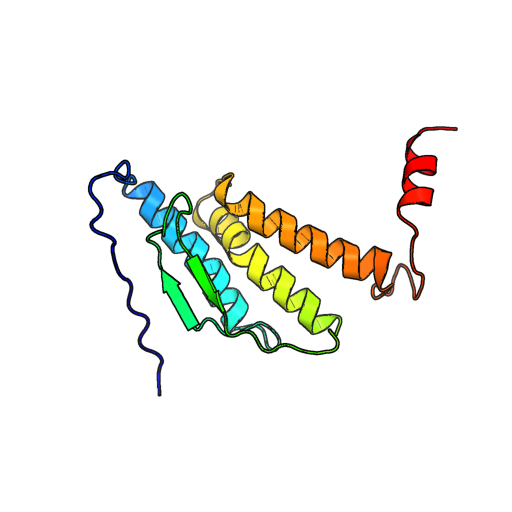8 106 GLU A O 1
ATOM 820 N N . LYS A 1 107 ? 4.382 6.797 -1.125 1.00 93.12 107 LYS A N 1
ATOM 821 C CA . LYS A 1 107 ? 5.147 5.537 -1.164 1.00 93.12 107 LYS A CA 1
ATOM 822 C C . LYS A 1 107 ? 4.697 4.592 -2.274 1.00 93.12 107 LYS A C 1
ATOM 824 O O . LYS A 1 107 ? 5.526 3.953 -2.917 1.00 93.12 107 LYS A O 1
ATOM 829 N N . ALA A 1 108 ? 3.390 4.479 -2.508 1.00 95.50 108 ALA A N 1
ATOM 830 C CA . ALA A 1 108 ? 2.859 3.684 -3.612 1.00 95.50 108 ALA A CA 1
ATOM 831 C C . ALA A 1 108 ? 3.348 4.233 -4.961 1.00 95.50 108 ALA A C 1
ATOM 833 O O . ALA A 1 108 ? 3.744 3.473 -5.846 1.00 95.50 108 ALA A O 1
ATOM 834 N N . THR A 1 109 ? 3.384 5.559 -5.089 1.00 94.81 109 THR A N 1
ATOM 835 C CA . THR A 1 109 ? 3.894 6.249 -6.274 1.00 94.81 109 THR A CA 1
ATOM 836 C C . THR A 1 109 ? 5.386 5.992 -6.463 1.00 94.81 109 THR A C 1
ATOM 838 O O . THR A 1 109 ? 5.797 5.644 -7.567 1.00 94.81 109 THR A O 1
ATOM 841 N N . GLU A 1 110 ? 6.198 6.082 -5.409 1.00 94.19 110 GLU A N 1
ATOM 842 C CA . GLU A 1 110 ? 7.628 5.750 -5.463 1.00 94.19 110 GLU A CA 1
ATOM 843 C C . GLU A 1 110 ? 7.869 4.322 -5.971 1.00 94.19 110 GLU A C 1
ATOM 845 O O . GLU A 1 110 ? 8.675 4.122 -6.879 1.00 94.19 110 GLU A O 1
ATOM 850 N N . ILE A 1 111 ? 7.123 3.338 -5.457 1.00 94.38 111 ILE A N 1
ATOM 851 C CA . ILE A 1 111 ? 7.208 1.943 -5.918 1.00 94.38 111 ILE A CA 1
ATOM 852 C C . ILE A 1 111 ? 6.868 1.842 -7.410 1.00 94.38 111 ILE A C 1
ATOM 854 O O . ILE A 1 111 ? 7.578 1.167 -8.159 1.00 94.38 111 ILE A O 1
ATOM 858 N N . ALA A 1 112 ? 5.815 2.526 -7.864 1.00 93.94 112 ALA A N 1
ATOM 859 C CA . ALA A 1 112 ? 5.440 2.548 -9.275 1.00 93.94 112 ALA A CA 1
ATOM 860 C C . ALA A 1 112 ? 6.549 3.157 -10.154 1.00 93.94 112 ALA A C 1
ATOM 862 O O . ALA A 1 112 ? 6.875 2.606 -11.209 1.00 93.94 112 ALA A O 1
ATOM 863 N N . TYR A 1 113 ? 7.177 4.245 -9.698 1.00 92.31 113 TYR A N 1
ATOM 864 C CA . TYR A 1 113 ? 8.337 4.837 -10.365 1.00 92.31 113 TYR A CA 1
ATOM 865 C C . TYR A 1 113 ? 9.509 3.859 -10.439 1.00 92.31 113 TYR A C 1
ATOM 867 O O . TYR A 1 113 ? 10.117 3.719 -11.499 1.00 92.31 113 TYR A O 1
ATOM 875 N N . GLU A 1 114 ? 9.826 3.149 -9.358 1.00 91.75 114 GLU A N 1
ATOM 876 C CA . GLU A 1 114 ? 10.908 2.167 -9.374 1.00 91.75 114 GLU A CA 1
ATOM 877 C C . GLU A 1 114 ? 10.627 1.011 -10.345 1.00 91.75 114 GLU A C 1
ATOM 879 O O . GLU A 1 114 ? 11.497 0.653 -11.141 1.00 91.75 114 GLU A O 1
ATOM 884 N N . LEU A 1 115 ? 9.404 0.475 -10.342 1.00 92.94 115 LEU A N 1
ATOM 885 C CA . LEU A 1 115 ? 8.986 -0.598 -11.250 1.00 92.94 115 LEU A CA 1
ATOM 886 C C . LEU A 1 115 ? 9.125 -0.206 -12.724 1.00 92.94 115 LEU A C 1
ATOM 888 O O . LEU A 1 115 ? 9.618 -0.993 -13.535 1.00 92.94 115 LEU A O 1
ATOM 892 N N . VAL A 1 116 ? 8.685 1.006 -13.062 1.00 91.38 116 VAL A N 1
ATOM 893 C CA . VAL A 1 116 ? 8.614 1.495 -14.442 1.00 91.38 116 VAL A CA 1
ATOM 894 C C . VAL A 1 116 ? 9.949 2.069 -14.908 1.00 91.38 116 VAL A C 1
ATOM 896 O O . VAL A 1 116 ? 10.517 1.603 -15.890 1.00 91.38 116 VAL A O 1
ATOM 899 N N . ILE A 1 117 ? 10.446 3.090 -14.214 1.00 89.75 117 ILE A N 1
ATOM 900 C CA . ILE A 1 117 ? 11.552 3.936 -14.671 1.00 89.75 117 ILE A CA 1
ATOM 901 C C . ILE A 1 117 ? 12.898 3.285 -14.368 1.00 89.75 117 ILE A C 1
ATOM 903 O O . ILE A 1 117 ? 13.797 3.304 -15.206 1.00 89.75 117 ILE A O 1
ATOM 907 N N . LYS A 1 118 ? 13.048 2.718 -13.168 1.00 88.44 118 LYS A N 1
ATOM 908 C CA . LYS A 1 118 ? 14.340 2.235 -12.665 1.00 88.44 118 LYS A CA 1
ATOM 909 C C . LYS A 1 118 ? 14.615 0.790 -13.060 1.00 88.44 118 LYS A C 1
ATOM 911 O O . LYS A 1 118 ? 15.744 0.473 -13.420 1.00 88.44 118 LYS A O 1
ATOM 916 N N . PHE A 1 119 ? 13.607 -0.076 -12.977 1.00 90.00 119 PHE A N 1
ATOM 917 C CA . PHE A 1 119 ? 13.788 -1.510 -13.187 1.00 90.00 119 PHE A CA 1
ATOM 918 C C . PHE A 1 119 ? 13.270 -2.029 -14.531 1.00 90.00 119 PHE A C 1
ATOM 920 O O . PHE A 1 119 ? 13.632 -3.145 -14.902 1.00 90.00 119 PHE A O 1
ATOM 927 N N . GLY A 1 120 ? 12.446 -1.266 -15.261 1.00 90.62 120 GLY A N 1
ATOM 928 C CA . GLY A 1 120 ? 11.898 -1.708 -16.549 1.00 90.62 120 GLY A CA 1
ATOM 929 C C . GLY A 1 120 ? 11.095 -3.010 -16.434 1.00 90.62 120 GLY A C 1
ATOM 930 O O . GLY A 1 120 ? 11.146 -3.864 -17.317 1.00 90.62 120 GLY A O 1
ATOM 931 N N . MET A 1 121 ? 10.395 -3.206 -15.311 1.00 90.25 121 MET A N 1
ATOM 932 C CA . MET A 1 121 ? 9.682 -4.453 -15.001 1.00 90.25 121 MET A CA 1
ATOM 933 C C . MET A 1 121 ? 8.268 -4.508 -15.600 1.00 90.25 121 MET A C 1
ATOM 935 O O . MET A 1 121 ? 7.557 -5.494 -15.415 1.00 90.25 121 MET A O 1
ATOM 939 N N . VAL A 1 122 ? 7.852 -3.469 -16.331 1.00 89.50 122 VAL A N 1
ATOM 940 C CA . VAL A 1 122 ? 6.550 -3.400 -17.005 1.00 89.50 122 VAL A CA 1
ATOM 941 C C . VAL A 1 122 ? 6.691 -3.855 -18.454 1.00 89.50 122 VAL A C 1
ATOM 943 O O . VAL A 1 122 ? 7.435 -3.268 -19.241 1.00 89.50 122 VAL A O 1
ATOM 946 N N . LYS A 1 123 ? 5.956 -4.910 -18.819 1.00 88.81 123 LYS A N 1
ATOM 947 C CA . LYS A 1 123 ? 6.079 -5.602 -20.111 1.00 88.81 123 LYS A CA 1
ATOM 948 C C . LYS A 1 123 ? 5.835 -4.682 -21.309 1.00 88.81 123 LYS A C 1
ATOM 950 O O . LYS A 1 123 ? 6.505 -4.825 -22.326 1.00 88.81 123 LYS A O 1
ATOM 955 N N . GLU A 1 124 ? 4.882 -3.767 -21.190 1.00 89.62 124 GLU A N 1
ATOM 956 C CA . GLU A 1 124 ? 4.480 -2.816 -22.229 1.00 89.62 124 GLU A CA 1
ATOM 957 C C . GLU A 1 124 ? 5.587 -1.805 -22.551 1.00 89.62 124 GLU A C 1
ATOM 959 O O . GLU A 1 124 ? 5.665 -1.317 -23.675 1.00 89.62 124 GLU A O 1
ATOM 964 N N . ILE A 1 125 ? 6.446 -1.512 -21.572 1.00 86.88 125 ILE A N 1
ATOM 965 C CA . ILE A 1 125 ? 7.590 -0.600 -21.701 1.00 86.88 125 ILE A CA 1
ATOM 966 C C . ILE A 1 125 ? 8.838 -1.376 -22.140 1.00 86.88 125 ILE A C 1
ATOM 968 O O . ILE A 1 125 ? 9.647 -0.877 -22.921 1.00 86.88 125 ILE A O 1
ATOM 972 N N . GLY A 1 126 ? 8.962 -2.627 -21.689 1.00 83.75 126 GLY A N 1
ATOM 973 C CA . GLY A 1 126 ? 10.108 -3.485 -21.962 1.00 83.75 126 GLY A CA 1
ATOM 974 C C . GLY A 1 126 ? 11.284 -3.221 -21.011 1.00 83.75 126 GLY A C 1
ATOM 975 O O . GLY A 1 126 ? 11.201 -2.358 -20.138 1.00 83.75 126 GLY A O 1
ATOM 976 N N . PRO A 1 127 ? 12.394 -3.969 -21.161 1.00 89.06 127 PRO A N 1
ATOM 977 C CA . PRO A 1 127 ? 13.519 -3.963 -20.225 1.00 89.06 127 PRO A CA 1
ATOM 978 C C . PRO A 1 127 ? 14.445 -2.756 -20.454 1.00 89.06 127 PRO A C 1
ATOM 980 O O . PRO A 1 127 ? 15.632 -2.912 -20.742 1.00 89.06 127 PRO A O 1
ATOM 983 N N . ILE A 1 128 ? 13.888 -1.549 -20.375 1.00 87.06 128 ILE A N 1
ATOM 984 C CA . ILE A 1 128 ? 14.619 -0.288 -20.488 1.00 87.06 128 ILE A CA 1
ATOM 985 C C . ILE A 1 128 ? 14.586 0.453 -19.157 1.00 87.06 128 ILE A C 1
ATOM 987 O O . ILE A 1 128 ? 13.580 0.454 -18.452 1.00 87.06 128 ILE A O 1
ATOM 991 N N . GLN A 1 129 ? 15.695 1.107 -18.830 1.00 86.19 129 GLN A N 1
ATOM 992 C CA . GLN A 1 129 ? 15.733 2.089 -17.757 1.00 86.19 129 GLN A CA 1
ATOM 993 C C . GLN A 1 129 ? 15.513 3.470 -18.375 1.00 86.19 129 GLN A C 1
ATOM 995 O O . GLN A 1 129 ? 16.215 3.849 -19.313 1.00 86.19 129 GLN A O 1
ATOM 1000 N N . ILE A 1 130 ? 14.545 4.217 -17.855 1.00 81.75 130 ILE A N 1
ATOM 1001 C CA . ILE A 1 130 ? 14.240 5.571 -18.319 1.00 81.75 130 ILE A CA 1
ATOM 1002 C C . ILE A 1 130 ? 15.021 6.546 -17.435 1.00 81.75 130 ILE A C 1
ATOM 1004 O O . ILE A 1 130 ? 14.934 6.498 -16.209 1.00 81.75 130 ILE A O 1
ATOM 1008 N N . ASN A 1 131 ? 15.817 7.431 -18.030 1.00 76.00 131 ASN A N 1
ATOM 1009 C CA . ASN A 1 131 ? 16.460 8.489 -17.263 1.00 76.00 131 ASN A CA 1
ATOM 1010 C C . ASN A 1 131 ? 15.464 9.638 -17.056 1.00 76.00 131 ASN A C 1
ATOM 1012 O O . ASN A 1 131 ? 15.001 10.259 -18.010 1.00 76.00 131 ASN A O 1
ATOM 1016 N N . TYR A 1 132 ? 15.137 9.934 -15.798 1.00 62.72 132 TYR A N 1
ATOM 1017 C CA . TYR A 1 132 ? 14.188 10.992 -15.445 1.00 62.72 132 TYR A CA 1
ATOM 1018 C C . TYR A 1 132 ? 14.632 12.384 -15.936 1.00 62.72 132 TYR A C 1
ATOM 1020 O O . TYR A 1 132 ? 13.792 13.235 -16.230 1.00 62.72 132 TYR A O 1
ATOM 1028 N N . GLN A 1 133 ? 15.944 12.617 -16.067 1.00 62.12 133 GLN A N 1
ATOM 1029 C CA . GLN A 1 133 ? 16.474 13.875 -16.603 1.00 62.12 133 GLN A CA 1
ATOM 1030 C C . GLN A 1 133 ? 16.098 14.083 -18.073 1.00 62.12 133 GLN A C 1
ATOM 1032 O O . GLN A 1 133 ? 15.742 15.203 -18.436 1.00 62.12 133 GLN A O 1
ATOM 1037 N N . ASP A 1 134 ? 16.042 13.011 -18.863 1.00 56.75 134 ASP A N 1
ATOM 1038 C CA . ASP A 1 134 ? 15.659 13.085 -20.274 1.00 56.75 134 ASP A CA 1
ATOM 1039 C C . ASP A 1 134 ? 14.149 13.377 -20.412 1.00 56.75 134 ASP A C 1
ATOM 1041 O O . ASP A 1 134 ? 13.732 14.152 -21.270 1.00 56.75 134 ASP A O 1
ATOM 1045 N N . CYS A 1 135 ? 13.302 12.858 -19.510 1.00 52.81 135 CYS A N 1
ATOM 1046 C CA . CYS A 1 135 ? 11.854 13.135 -19.512 1.00 52.81 135 CYS A CA 1
ATOM 1047 C C . CYS A 1 135 ? 11.490 14.595 -19.175 1.00 52.81 135 CYS A C 1
ATOM 1049 O O . CYS A 1 135 ? 10.486 15.105 -19.676 1.00 52.81 135 CYS A O 1
ATOM 1051 N N . SER A 1 136 ? 12.291 15.280 -18.350 1.00 53.97 136 SER A N 1
ATOM 1052 C CA . SER A 1 136 ? 12.104 16.710 -18.040 1.00 53.97 136 SER A CA 1
ATOM 1053 C C . SER A 1 136 ? 12.296 17.593 -19.275 1.00 53.97 136 SER A C 1
ATOM 1055 O O . SER A 1 136 ? 11.641 18.626 -19.407 1.00 53.97 136 SER A O 1
ATOM 1057 N N . GLU A 1 137 ? 13.160 17.175 -20.199 1.00 51.38 137 GLU A N 1
ATOM 1058 C CA . GLU A 1 137 ? 13.413 17.883 -21.454 1.00 51.38 137 GLU A CA 1
ATOM 1059 C C . GLU A 1 137 ? 12.226 17.765 -22.422 1.00 51.38 137 GLU A C 1
ATOM 1061 O O . GLU A 1 137 ? 11.806 18.765 -23.001 1.00 51.38 137 GLU A O 1
ATOM 1066 N N . TYR A 1 138 ? 11.589 16.592 -22.503 1.00 54.38 138 TYR A N 1
ATOM 1067 C CA . TYR A 1 138 ? 10.407 16.381 -23.354 1.00 54.38 138 TYR A CA 1
ATOM 1068 C C . TYR A 1 138 ? 9.156 17.144 -22.891 1.00 54.38 138 TYR A C 1
ATOM 1070 O O . TYR A 1 138 ? 8.319 17.510 -23.715 1.00 54.38 138 TYR A O 1
ATOM 1078 N N . LEU A 1 139 ? 9.019 17.417 -21.590 1.00 53.84 139 LEU A N 1
ATOM 1079 C CA . LEU A 1 139 ? 7.885 18.169 -21.034 1.00 53.84 139 LEU A CA 1
ATOM 1080 C C . LEU A 1 139 ? 8.083 19.693 -21.067 1.00 53.84 139 LEU A C 1
ATOM 1082 O O . LEU A 1 139 ? 7.149 20.435 -20.765 1.00 53.84 139 LEU A O 1
ATOM 1086 N N . LYS A 1 140 ? 9.276 20.172 -21.443 1.00 47.34 140 LYS A N 1
ATOM 1087 C CA . LYS A 1 140 ? 9.595 21.607 -21.531 1.00 47.34 140 LYS A CA 1
ATOM 1088 C C . LYS A 1 140 ? 9.316 22.244 -22.894 1.00 47.34 140 LYS A C 1
ATOM 1090 O O . LYS A 1 140 ? 9.529 23.444 -23.024 1.00 47.34 140 LYS A O 1
ATOM 1095 N N . GLY A 1 141 ? 8.757 21.488 -23.839 1.00 44.25 141 GLY A N 1
ATOM 1096 C CA . GLY A 1 141 ? 8.290 22.002 -25.126 1.00 44.25 141 GLY A CA 1
ATOM 1097 C C . GLY A 1 141 ? 9.423 22.224 -26.129 1.00 44.25 141 GLY A C 1
ATOM 1098 O O . GLY A 1 141 ? 10.369 22.965 -25.866 1.00 44.25 141 GLY A O 1
ATOM 1099 N N . GLY A 1 142 ? 9.301 21.565 -27.283 1.00 39.72 142 GLY A N 1
ATOM 1100 C CA . GLY A 1 142 ? 9.940 22.012 -28.522 1.00 39.72 142 GLY A CA 1
ATOM 1101 C C . GLY A 1 142 ? 9.197 23.190 -29.138 1.00 39.72 142 GLY A C 1
ATOM 1102 O O . GLY A 1 142 ? 8.003 23.374 -28.803 1.00 39.72 142 GLY A O 1
#

Nearest PDB structures (foldseek):
  6nyy-assembly1_A  TM=9.308E-01  e=8.699E-09  Homo sapiens
  3kds-assembly2_F  TM=9.373E-01  e=7.475E-08  Thermotoga maritima
  6nyy-assembly1_D  TM=9.469E-01  e=1.767E-07  Homo sapiens
  6nyy-assembly1_B  TM=9.460E-01  e=1.263E-06  Homo sapiens
  7tdo-assembly1_A  TM=8.477E-01  e=8.988E-08  Thermotoga maritima

Sequence (142 aa):
MVPTSSIAANNNPENEQLSQNDEMRVSYHECGHVIVSWYLKNADAPTKVTIVGVDWKLGCTTFSTYASKFWKFEEMLDKMASLLGGYAVEKLLLGGLTDGSANDMEKATEIAYELVIKFGMVKEIGPIQINYQDCSEYLKGG

Secondary structure (DSSP, 8-state):
-------PPP--TTS-PPPHHHHHHHHHHHHHHHHHHHH-SSSPPEEEEESS-STT---EEEE-----SS--HHHHHHHHHHHTHHHHHIIIIIS---G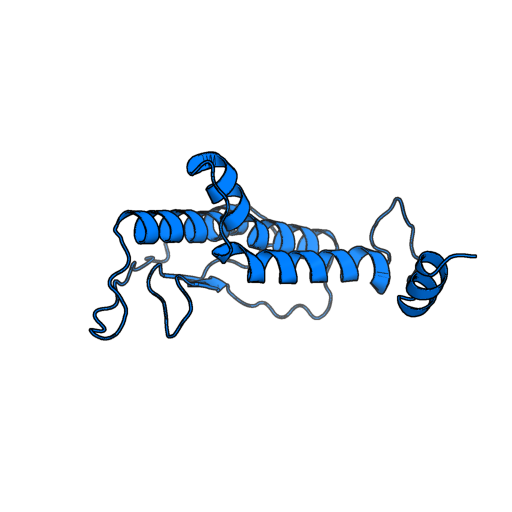GGHHHHHHHHHHHHIIIIIS---TTT-S-PPPHHHHHHHTT--

Radius of gyration: 18.31 Å; Cα contacts (8 Å, |Δi|>4): 172; chains: 1; bounding box: 36×42×56 Å

Solvent-accessible surface area (backbone atoms only — not comparable to full-atom values): 8322 Å² total; per-residue (Å²): 134,81,82,81,81,66,78,56,83,74,88,65,90,84,58,81,78,69,51,73,66,54,53,51,49,39,42,46,24,51,48,20,27,46,55,42,17,67,74,37,90,59,23,53,47,71,74,47,58,29,56,46,46,75,85,97,41,79,31,49,75,43,58,51,83,78,86,66,95,71,85,50,71,66,37,51,49,32,43,33,50,21,42,45,16,22,54,51,35,29,50,73,75,64,75,50,82,66,77,87,44,49,68,36,51,50,53,33,48,51,52,51,45,42,40,47,32,65,61,13,72,40,77,94,79,31,89,45,67,57,60,69,74,62,56,56,57,69,75,66,62,133

InterPro domains:
  IPR000642 Peptidase M41 [PF01434] (18-136)
  IPR037219 Peptidase M41-like [G3DSA:1.20.58.7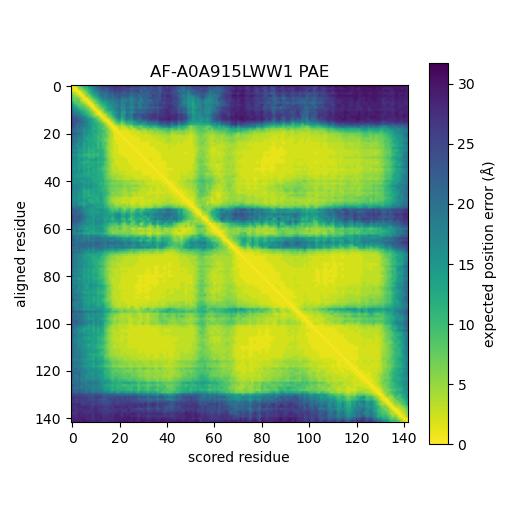60] (18-141)
  IPR037219 Peptidase M41-like [SSF140990] (19-135)
  IPR050928 ATP-dependent Zinc Metalloprotease [PTHR43655] (15-134)

Organism: Meloidogyne javanica (NCBI:txid6303)

Foldseek 3Di:
DDQDADADDDDDPPDDPDDPVLLVLLVQLQVQLQVLQVPQPQHFHWRYWYQPDDPPAGIDTDGDDDDDPDDDPSNLVSNLSSLCRSVVRCVPPVVDDDCNSVVSVVVSVVSVCCCVAVQVVDPVSHRDHHDVVVVVVVVVDD